Protein AF-A0A433C762-F1 (afdb_monomer)

Structure (mmCIF, N/CA/C/O backbone):
data_AF-A0A433C762-F1
#
_entry.id   AF-A0A433C762-F1
#
loop_
_atom_site.group_PDB
_atom_site.id
_atom_site.type_symbol
_atom_site.label_atom_id
_atom_site.label_alt_id
_atom_site.label_comp_id
_atom_site.label_asym_id
_atom_site.label_entity_id
_atom_site.label_seq_id
_atom_site.pdbx_PDB_ins_code
_atom_site.Cartn_x
_atom_site.Cartn_y
_atom_site.Cartn_z
_atom_site.occupancy
_atom_site.B_iso_or_equiv
_atom_site.auth_seq_id
_atom_site.auth_comp_id
_atom_site.auth_asym_id
_atom_site.auth_atom_id
_atom_site.pdbx_PDB_model_num
ATOM 1 N N . MET A 1 1 ? -26.980 -20.903 63.493 1.00 46.22 1 MET A N 1
ATOM 2 C CA . MET A 1 1 ? -26.749 -21.823 62.355 1.00 46.22 1 MET A CA 1
ATOM 3 C C . MET A 1 1 ? -27.705 -21.413 61.237 1.00 46.22 1 MET A C 1
ATOM 5 O O . MET A 1 1 ? -28.842 -21.118 61.578 1.00 46.22 1 MET A O 1
ATOM 9 N N . SER A 1 2 ? -27.259 -21.356 59.971 1.00 46.09 2 SER A N 1
ATOM 10 C CA . SER A 1 2 ? -28.011 -20.925 58.763 1.00 46.09 2 SER A CA 1
ATOM 11 C C . SER A 1 2 ? -28.030 -19.403 58.486 1.00 46.09 2 SER A C 1
ATOM 13 O O . SER A 1 2 ? -29.030 -18.730 58.687 1.00 46.09 2 SER A O 1
ATOM 15 N N . THR A 1 3 ? -26.897 -18.724 58.263 1.00 48.72 3 THR A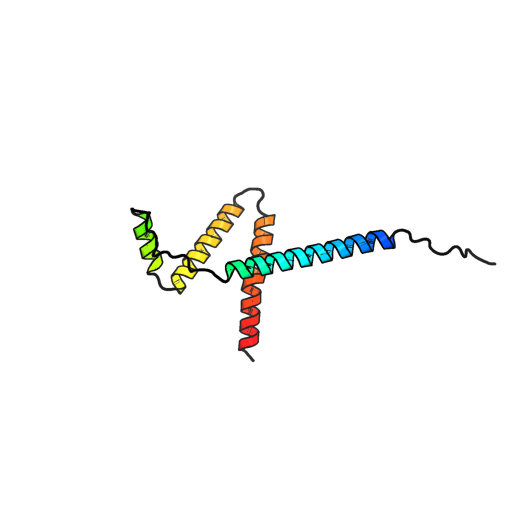 N 1
ATOM 16 C CA . THR A 1 3 ? -26.187 -18.551 56.968 1.00 48.72 3 THR A CA 1
ATOM 17 C C . THR A 1 3 ? -27.082 -18.352 55.738 1.00 48.72 3 THR A C 1
ATOM 19 O O . THR A 1 3 ? -27.399 -19.296 55.026 1.00 48.72 3 THR A O 1
ATOM 22 N N . ALA A 1 4 ? -27.434 -17.085 55.498 1.00 51.53 4 ALA A N 1
ATOM 23 C CA . ALA A 1 4 ? -27.339 -16.382 54.214 1.00 51.53 4 ALA A CA 1
ATOM 24 C C . ALA A 1 4 ? -27.410 -17.245 52.935 1.00 51.53 4 ALA A C 1
ATOM 26 O O . ALA A 1 4 ? -26.426 -17.412 52.220 1.00 51.53 4 ALA A O 1
ATOM 27 N N . ILE A 1 5 ? -28.611 -17.718 52.611 1.00 55.62 5 ILE A N 1
ATOM 28 C CA . ILE A 1 5 ? -28.988 -18.173 51.270 1.00 55.62 5 ILE A CA 1
ATOM 29 C C . ILE A 1 5 ? -29.772 -17.059 50.573 1.00 55.62 5 ILE A C 1
ATOM 31 O O . ILE A 1 5 ? -30.980 -17.141 50.410 1.00 55.62 5 ILE A O 1
ATOM 35 N N . ASN A 1 6 ? -29.096 -15.981 50.181 1.00 49.78 6 ASN A N 1
ATOM 36 C CA . ASN A 1 6 ? -29.638 -15.103 49.143 1.00 49.78 6 ASN A CA 1
ATOM 37 C C . ASN A 1 6 ? -28.584 -14.945 48.050 1.00 49.78 6 ASN A C 1
ATOM 39 O O . ASN A 1 6 ? -27.853 -13.965 47.943 1.00 49.78 6 ASN A O 1
ATOM 43 N N . SER A 1 7 ? -28.473 -16.048 47.317 1.00 51.12 7 SER A N 1
ATOM 44 C CA . SER A 1 7 ? -27.995 -16.184 45.948 1.00 51.12 7 SER A CA 1
ATOM 45 C C . SER A 1 7 ? -27.911 -14.869 45.164 1.00 51.12 7 SER A C 1
ATOM 47 O O . SER A 1 7 ? -28.923 -14.305 44.761 1.00 51.12 7 SER A O 1
ATOM 49 N N . LEU A 1 8 ? -26.668 -14.441 44.924 1.00 55.59 8 LEU A N 1
ATOM 50 C CA . LEU A 1 8 ? -26.132 -13.948 43.648 1.00 55.59 8 LEU A CA 1
ATOM 51 C C . LEU A 1 8 ? -27.181 -13.454 42.634 1.00 55.59 8 LEU A C 1
ATOM 53 O O . LEU A 1 8 ? -27.438 -14.091 41.613 1.00 55.59 8 LEU A O 1
ATOM 57 N N . HIS A 1 9 ? -27.712 -12.255 42.859 1.00 52.00 9 HIS A N 1
ATOM 58 C CA . HIS A 1 9 ? -28.169 -11.425 41.754 1.00 52.00 9 HIS A CA 1
ATOM 59 C C . HIS A 1 9 ? -26.912 -10.833 41.104 1.00 52.00 9 HIS A C 1
ATOM 61 O O . HIS A 1 9 ? -26.313 -9.902 41.638 1.00 52.00 9 HIS A O 1
ATOM 67 N N . ALA A 1 10 ? -26.469 -11.404 39.981 1.00 59.81 10 ALA A N 1
ATOM 68 C CA . ALA A 1 10 ? -25.403 -10.848 39.146 1.00 59.81 10 ALA A CA 1
ATOM 69 C C . ALA A 1 10 ? -26.018 -10.163 37.905 1.00 59.81 10 ALA A C 1
ATOM 71 O O . ALA A 1 10 ? -25.986 -10.731 36.810 1.00 59.81 10 ALA A O 1
ATOM 72 N N . PRO A 1 11 ? -26.570 -8.937 38.025 1.00 55.56 11 PRO A N 1
ATOM 73 C CA . PRO A 1 11 ? -27.211 -8.219 36.918 1.00 55.56 11 PRO A CA 1
ATOM 74 C C . PRO A 1 11 ? -26.232 -7.765 35.817 1.00 55.56 11 PRO A C 1
ATOM 76 O O . PRO A 1 11 ? -26.636 -7.158 34.829 1.00 55.56 11 PRO A O 1
ATOM 79 N N . HIS A 1 12 ? -24.934 -8.059 35.944 1.00 53.41 12 HIS A N 1
ATOM 80 C CA . HIS A 1 12 ? -23.891 -7.521 35.065 1.00 53.41 12 HIS A CA 1
ATOM 81 C C . HIS A 1 12 ? -23.427 -8.478 33.951 1.00 53.41 12 HIS A C 1
ATOM 83 O O . HIS A 1 12 ? -22.736 -8.048 33.026 1.00 53.41 12 HIS A O 1
ATOM 89 N N . ALA A 1 13 ? -23.835 -9.754 33.966 1.00 55.53 13 ALA A N 1
ATOM 90 C CA . ALA A 1 13 ? -23.407 -10.729 32.953 1.00 55.53 13 ALA A CA 1
ATOM 91 C C . ALA A 1 13 ? -23.999 -10.457 31.552 1.00 55.53 13 ALA A C 1
ATOM 93 O O . ALA A 1 13 ? -23.341 -10.691 30.533 1.00 55.53 13 ALA A O 1
ATOM 94 N N . HIS A 1 14 ? -25.220 -9.912 31.484 1.00 51.91 14 HIS A N 1
ATOM 95 C CA . HIS A 1 14 ? -25.895 -9.608 30.216 1.00 51.91 14 HIS A CA 1
ATOM 96 C C . HIS A 1 14 ? -25.232 -8.456 29.440 1.00 51.91 14 HIS A C 1
ATOM 98 O O . HIS A 1 14 ? -25.132 -8.512 28.213 1.00 51.91 14 HIS A O 1
ATOM 104 N N . ILE A 1 15 ? -24.713 -7.443 30.142 1.00 55.66 15 ILE A N 1
ATOM 105 C CA . ILE A 1 15 ? -24.107 -6.251 29.525 1.00 55.66 15 ILE A CA 1
ATOM 106 C C . ILE A 1 15 ? -22.736 -6.589 28.914 1.00 55.66 15 ILE A C 1
ATOM 108 O O . ILE A 1 15 ? -22.425 -6.166 27.796 1.00 55.66 15 ILE A O 1
ATOM 112 N N . ALA A 1 16 ? -21.937 -7.416 29.599 1.00 54.34 16 ALA A N 1
ATOM 113 C CA . ALA A 1 16 ? -20.618 -7.833 29.123 1.00 54.34 16 ALA A CA 1
ATOM 114 C C . ALA A 1 16 ? -20.704 -8.688 27.843 1.00 54.34 16 ALA A C 1
ATOM 116 O O . ALA A 1 16 ? -19.990 -8.407 26.872 1.00 54.34 16 ALA A O 1
ATOM 117 N N . ARG A 1 17 ? -21.636 -9.657 27.785 1.00 54.47 17 ARG A N 1
ATOM 118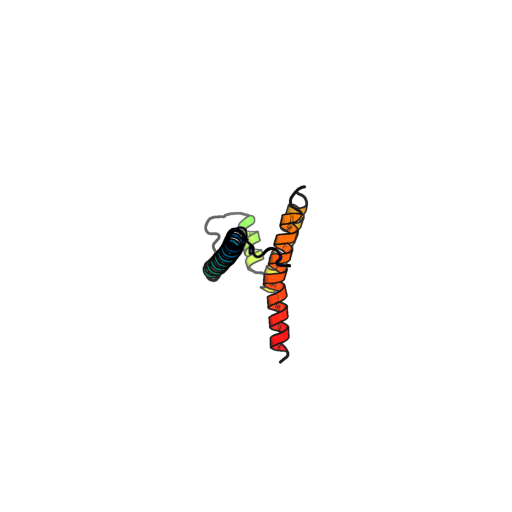 C CA . ARG A 1 17 ? -21.879 -10.499 26.594 1.00 54.47 17 ARG A CA 1
ATOM 119 C C . ARG A 1 17 ? -22.286 -9.682 25.366 1.00 54.47 17 ARG A C 1
ATOM 121 O O . ARG A 1 17 ? -21.753 -9.912 24.282 1.00 54.47 17 ARG A O 1
ATOM 128 N N . HIS A 1 18 ? -23.161 -8.687 25.530 1.00 55.06 18 HIS A N 1
ATOM 129 C CA . HIS A 1 18 ? -23.590 -7.818 24.426 1.00 55.06 18 HIS A CA 1
ATOM 130 C C . HIS A 1 18 ? -22.451 -6.968 23.843 1.00 55.06 18 HIS A C 1
ATOM 132 O O . HIS A 1 18 ? -22.500 -6.589 22.672 1.00 55.06 18 HIS A O 1
ATOM 138 N N . SER A 1 19 ? -21.431 -6.625 24.635 1.00 58.78 19 SER A N 1
ATOM 139 C CA . SER A 1 19 ? -20.267 -5.881 24.135 1.00 58.78 19 SER A CA 1
ATOM 140 C C . SER A 1 19 ? -19.292 -6.777 23.362 1.00 58.78 19 SER A C 1
ATOM 142 O O . SER A 1 19 ? -18.801 -6.373 22.310 1.00 58.78 19 SER A O 1
ATOM 144 N N . ALA A 1 20 ? -19.067 -8.009 23.830 1.00 61.50 20 ALA A N 1
ATOM 145 C CA . ALA A 1 20 ? -18.194 -8.978 23.173 1.00 61.50 20 ALA A CA 1
ATOM 146 C C . ALA A 1 20 ? -18.760 -9.430 21.817 1.00 61.50 20 ALA A C 1
ATOM 148 O O . ALA A 1 20 ? -18.028 -9.465 20.830 1.00 61.50 20 ALA A O 1
ATOM 149 N N . ILE A 1 21 ? -20.073 -9.678 21.746 1.00 66.88 21 ILE A N 1
ATOM 150 C CA . ILE A 1 21 ? -20.758 -10.045 20.498 1.00 66.88 21 ILE A CA 1
ATOM 151 C C . ILE A 1 21 ? -20.660 -8.905 19.477 1.00 66.88 21 ILE A C 1
ATOM 153 O O . ILE A 1 21 ? -20.275 -9.148 18.341 1.00 66.88 21 ILE A O 1
ATOM 157 N N . ARG A 1 22 ? -20.889 -7.647 19.886 1.00 66.12 22 ARG A N 1
ATOM 158 C CA . ARG A 1 22 ? -20.744 -6.478 18.996 1.00 66.12 22 ARG A CA 1
ATOM 159 C C . ARG A 1 22 ? -19.322 -6.304 18.455 1.00 66.12 22 ARG A C 1
ATOM 161 O O . ARG A 1 22 ? -19.161 -5.952 17.290 1.00 66.12 22 ARG A O 1
ATOM 168 N N . LYS A 1 23 ? -18.296 -6.572 19.272 1.00 68.25 23 LYS A N 1
ATOM 169 C CA . LYS A 1 23 ? -16.889 -6.538 18.831 1.00 68.25 23 LYS A CA 1
ATOM 170 C C . LYS A 1 23 ? -16.587 -7.637 17.811 1.00 68.25 23 LYS A C 1
ATOM 172 O O . LYS A 1 23 ? -15.917 -7.370 16.819 1.00 68.25 23 LYS A O 1
ATOM 177 N N . LEU A 1 24 ? -17.121 -8.838 18.028 1.00 75.38 24 LEU A N 1
ATOM 178 C CA . LEU A 1 24 ? -16.971 -9.961 17.106 1.00 75.38 24 LEU A CA 1
ATOM 179 C C . LEU A 1 24 ? -17.665 -9.676 15.764 1.00 75.38 24 LEU A C 1
ATOM 181 O O . LEU A 1 24 ? -17.074 -9.878 14.707 1.00 75.38 24 LEU A O 1
ATOM 185 N N . THR A 1 25 ? -18.881 -9.126 15.800 1.00 83.88 25 THR A N 1
ATOM 186 C CA . THR A 1 25 ? -19.607 -8.698 14.595 1.00 83.88 25 THR A CA 1
ATOM 187 C C . THR A 1 25 ? -18.845 -7.611 13.836 1.00 83.88 25 THR A C 1
ATOM 189 O O . THR A 1 25 ? -18.724 -7.698 12.618 1.00 83.88 25 THR A O 1
ATOM 192 N N . GLY A 1 26 ? -18.276 -6.627 14.541 1.00 82.00 26 GLY A N 1
ATOM 193 C CA . GLY A 1 26 ? -17.438 -5.593 13.929 1.00 82.00 26 GLY A CA 1
ATOM 194 C C . GLY A 1 26 ? -16.193 -6.166 13.247 1.00 82.00 26 GLY A C 1
ATOM 195 O O . GLY A 1 26 ? -15.885 -5.787 12.122 1.00 82.00 26 GLY A O 1
ATOM 196 N N . TYR A 1 27 ? -15.520 -7.130 13.881 1.00 81.94 27 TYR A N 1
ATOM 197 C CA . TYR A 1 27 ? -14.372 -7.822 13.290 1.00 81.94 27 TYR A CA 1
ATOM 198 C C . TYR A 1 27 ? -14.745 -8.565 12.000 1.00 81.94 27 TYR A C 1
ATOM 200 O O . TYR A 1 27 ? -14.086 -8.380 10.979 1.00 81.94 27 TYR A O 1
ATOM 208 N N . PHE A 1 28 ? -15.831 -9.344 12.010 1.00 86.69 28 PHE A N 1
ATOM 209 C CA . PHE A 1 28 ? -16.294 -10.054 10.812 1.00 86.69 28 PHE A CA 1
ATOM 210 C C . PHE A 1 28 ? -16.746 -9.107 9.698 1.00 86.69 28 PHE A C 1
ATOM 212 O O . PHE A 1 28 ? -16.514 -9.392 8.526 1.00 86.69 28 PHE A O 1
ATOM 219 N N . MET A 1 29 ? -17.340 -7.965 10.045 1.00 86.75 29 MET A N 1
ATOM 220 C CA . MET A 1 29 ? -17.727 -6.949 9.069 1.00 86.75 29 MET A CA 1
ATOM 221 C C . MET A 1 29 ? -16.502 -6.293 8.415 1.00 86.75 29 MET A C 1
ATOM 223 O O . MET A 1 29 ? -16.480 -6.119 7.197 1.00 86.75 29 MET A O 1
ATOM 227 N N . LEU A 1 30 ? -15.465 -5.977 9.196 1.00 84.81 30 LEU A N 1
ATOM 228 C CA . LEU A 1 30 ? -14.199 -5.458 8.670 1.00 84.81 30 LEU A CA 1
ATOM 229 C C . LEU A 1 30 ? -13.473 -6.498 7.808 1.00 84.81 30 LEU A C 1
ATOM 231 O O . LEU A 1 30 ? -12.943 -6.154 6.755 1.00 84.81 30 LEU A O 1
ATOM 235 N N . LEU A 1 31 ? -13.499 -7.770 8.215 1.00 87.38 31 LEU A N 1
ATOM 236 C CA . LEU A 1 31 ? -12.940 -8.882 7.448 1.00 87.38 31 LEU A CA 1
ATOM 237 C C . LEU A 1 31 ? -13.662 -9.049 6.101 1.00 87.38 31 LEU A C 1
ATOM 239 O O . LEU A 1 31 ? -13.015 -9.166 5.063 1.00 87.38 31 LEU A O 1
ATOM 243 N N . ALA A 1 32 ? -14.996 -9.009 6.102 1.00 89.50 32 ALA A N 1
ATOM 244 C CA . ALA A 1 32 ? -15.798 -9.081 4.885 1.00 89.50 32 ALA A CA 1
ATOM 245 C C . ALA A 1 32 ? -15.510 -7.898 3.949 1.00 89.50 32 ALA A C 1
ATOM 247 O O . ALA A 1 32 ? -15.294 -8.101 2.757 1.00 89.50 32 ALA A O 1
ATOM 248 N N . LEU A 1 33 ? -15.428 -6.676 4.486 1.00 87.44 33 LEU A N 1
ATOM 249 C CA . LEU A 1 33 ? -15.025 -5.492 3.723 1.00 87.44 33 LEU A CA 1
ATOM 250 C C . LEU A 1 33 ? -13.617 -5.631 3.133 1.00 87.44 33 LEU A C 1
ATOM 252 O O . LEU A 1 33 ? -13.411 -5.243 1.986 1.00 87.44 33 LEU A O 1
ATOM 256 N N . ALA A 1 34 ? -12.669 -6.215 3.870 1.00 84.06 34 ALA A N 1
ATOM 257 C CA . ALA A 1 34 ? -11.318 -6.462 3.374 1.00 84.06 34 ALA A CA 1
ATOM 258 C C . ALA A 1 34 ? -11.306 -7.470 2.213 1.00 84.06 34 ALA A C 1
ATOM 260 O O . ALA A 1 34 ? -10.650 -7.222 1.205 1.00 84.06 34 ALA A O 1
ATOM 261 N N . PHE A 1 35 ? -12.067 -8.565 2.307 1.00 86.00 35 PHE A N 1
ATOM 262 C CA . PHE A 1 35 ? -12.177 -9.547 1.221 1.00 86.00 35 PHE A CA 1
ATOM 263 C C . PHE A 1 35 ? -12.917 -9.007 0.000 1.00 86.00 35 PHE A C 1
ATOM 265 O O . PHE A 1 35 ? -12.522 -9.305 -1.123 1.00 86.00 35 PHE A O 1
ATOM 272 N N . ILE A 1 36 ? -13.950 -8.188 0.198 1.00 85.94 36 ILE A N 1
ATOM 273 C CA . ILE A 1 36 ? -14.642 -7.502 -0.898 1.00 85.94 36 ILE A CA 1
ATOM 274 C C . ILE A 1 36 ? -13.686 -6.508 -1.566 1.00 85.94 36 ILE A C 1
ATOM 276 O O . ILE A 1 36 ? -13.558 -6.529 -2.785 1.00 85.94 36 ILE A O 1
ATOM 280 N N . GLY A 1 37 ? -12.965 -5.706 -0.776 1.00 78.69 37 GLY A N 1
ATOM 281 C CA . GLY A 1 37 ? -11.923 -4.784 -1.236 1.00 78.69 37 GLY A CA 1
ATOM 282 C C . GLY A 1 37 ? -10.802 -5.482 -2.012 1.00 78.69 37 GLY A C 1
ATOM 283 O O . GLY A 1 37 ? -10.329 -4.977 -3.027 1.00 78.69 37 GLY A O 1
ATOM 284 N N . LEU A 1 38 ? -10.414 -6.680 -1.577 1.00 76.56 38 LEU A N 1
ATOM 285 C CA . LEU A 1 38 ? -9.448 -7.508 -2.287 1.00 76.56 38 LEU A CA 1
ATOM 286 C C . LEU A 1 38 ? -10.050 -8.074 -3.580 1.00 76.56 38 LEU A C 1
ATOM 288 O O . LEU A 1 38 ? -9.426 -7.982 -4.628 1.00 76.56 38 LEU A O 1
ATOM 292 N N . GLY A 1 39 ? -11.286 -8.574 -3.538 1.00 77.81 39 GLY A N 1
ATOM 293 C CA . GLY A 1 39 ? -12.032 -9.087 -4.691 1.00 77.81 39 GLY A CA 1
ATOM 294 C C . GLY A 1 39 ? -12.214 -8.068 -5.815 1.00 77.81 39 GLY A C 1
ATOM 295 O O . GLY A 1 39 ? -12.107 -8.435 -6.981 1.00 77.81 39 GLY A O 1
ATOM 296 N N . ILE A 1 40 ? -12.425 -6.792 -5.477 1.00 76.25 40 ILE A N 1
ATOM 297 C CA . ILE A 1 40 ? -12.499 -5.691 -6.454 1.00 76.25 40 ILE A CA 1
ATOM 298 C C . ILE A 1 40 ? -11.121 -5.218 -6.936 1.00 76.25 40 ILE A C 1
ATOM 300 O O . ILE A 1 40 ? -11.029 -4.663 -8.025 1.00 76.25 40 ILE A O 1
ATOM 304 N N . ALA A 1 41 ? -10.052 -5.439 -6.164 1.00 63.91 41 ALA A N 1
ATOM 305 C CA . ALA A 1 41 ? -8.679 -5.108 -6.556 1.00 63.91 41 ALA A CA 1
ATOM 306 C C . ALA A 1 41 ? -7.995 -6.223 -7.372 1.00 63.91 41 ALA A C 1
ATOM 308 O O . ALA A 1 41 ? -7.045 -5.956 -8.105 1.00 63.91 41 ALA A O 1
ATOM 309 N N . LEU A 1 42 ? -8.466 -7.470 -7.255 1.00 65.19 42 LEU A N 1
ATOM 310 C CA . LEU A 1 42 ? -7.980 -8.619 -8.022 1.00 65.19 42 LEU A CA 1
ATOM 311 C C . LEU A 1 42 ? -8.173 -8.477 -9.546 1.00 65.19 42 LEU A C 1
ATOM 313 O O . LEU A 1 42 ? -7.237 -8.843 -10.259 1.00 65.19 42 LEU A O 1
ATOM 317 N N . PRO A 1 43 ? -9.259 -7.883 -10.090 1.00 61.28 43 PRO A N 1
ATOM 318 C CA . PRO A 1 43 ? -9.280 -7.389 -11.465 1.00 61.28 43 PRO A CA 1
ATOM 319 C C . PRO A 1 43 ? -8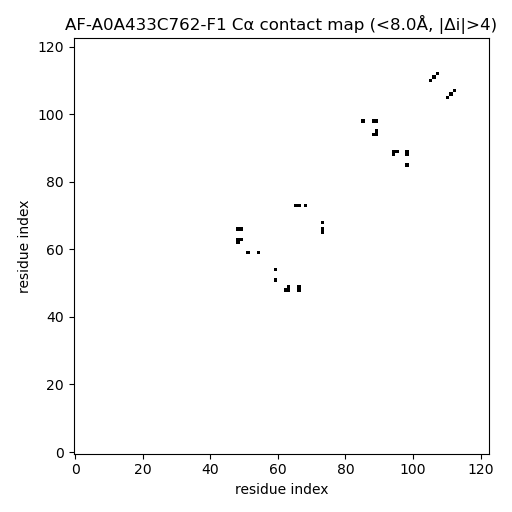.483 -6.078 -11.556 1.00 61.28 43 PRO A C 1
ATOM 321 O O . PRO A 1 43 ? -8.977 -5.026 -11.955 1.00 61.28 43 PRO A O 1
ATOM 324 N N . SER A 1 44 ? -7.211 -6.145 -11.170 1.00 53.62 44 SER A N 1
ATOM 325 C CA . SER A 1 44 ? -6.229 -5.134 -11.515 1.00 53.62 44 SER A CA 1
ATOM 326 C C . SER A 1 44 ? -5.937 -5.304 -12.999 1.00 53.62 44 SER A C 1
ATOM 328 O O . SER A 1 44 ? -5.074 -6.070 -13.421 1.00 53.62 44 SER A O 1
ATOM 330 N N . HIS A 1 45 ? -6.676 -4.573 -13.830 1.00 57.69 45 HIS A N 1
ATOM 331 C CA . HIS A 1 45 ? -6.077 -4.119 -15.072 1.00 57.69 45 HIS A CA 1
ATOM 332 C C . HIS A 1 45 ? -4.749 -3.475 -14.672 1.00 57.69 45 HIS A C 1
ATOM 334 O O . HIS A 1 45 ? -4.734 -2.532 -13.877 1.00 57.69 45 HIS A O 1
ATOM 340 N N . ALA A 1 46 ? -3.636 -4.064 -15.118 1.00 53.69 46 ALA A N 1
ATOM 341 C CA . ALA A 1 46 ? -2.323 -3.472 -14.946 1.00 53.69 46 ALA A CA 1
ATOM 342 C C . ALA A 1 46 ? -2.450 -1.996 -15.323 1.00 53.69 46 ALA A C 1
ATOM 344 O O . ALA A 1 46 ? -3.044 -1.702 -16.358 1.00 53.69 46 ALA A O 1
ATOM 345 N N . LEU A 1 47 ? -1.970 -1.097 -14.456 1.00 47.72 47 LEU A N 1
ATOM 346 C CA . LEU A 1 47 ? -1.847 0.326 -14.763 1.00 47.72 47 LEU A CA 1
ATOM 347 C C . LEU A 1 47 ? -1.324 0.440 -16.194 1.00 47.72 47 LEU A C 1
ATOM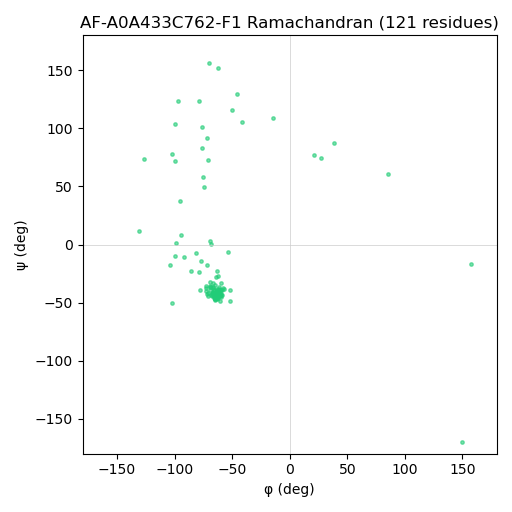 349 O O . LEU A 1 47 ? -0.164 0.114 -16.445 1.00 47.72 47 LEU A O 1
ATOM 353 N N . ASP A 1 48 ? -2.202 0.801 -17.129 1.00 54.44 48 ASP A N 1
ATOM 354 C CA . ASP A 1 48 ? -1.856 0.853 -18.539 1.00 54.44 48 ASP A CA 1
ATOM 355 C C . ASP A 1 48 ? -1.031 2.118 -18.754 1.00 54.44 48 ASP A C 1
ATOM 357 O O . ASP A 1 48 ? -1.527 3.184 -19.110 1.00 54.44 48 ASP A O 1
ATOM 361 N N . LEU A 1 49 ? 0.264 1.990 -18.470 1.00 54.97 49 LEU A N 1
ATOM 362 C CA . LEU A 1 49 ? 1.277 3.010 -18.719 1.00 54.97 49 LEU A CA 1
ATOM 363 C C . LEU A 1 49 ? 1.533 3.210 -20.224 1.00 54.97 49 LEU A C 1
ATOM 365 O O . LEU A 1 49 ? 2.433 3.963 -20.590 1.00 54.97 49 LEU A O 1
ATOM 369 N N . VAL A 1 50 ? 0.797 2.519 -21.098 1.00 56.03 50 VAL A N 1
ATOM 370 C CA . VAL A 1 50 ? 0.891 2.632 -22.558 1.00 56.03 50 VAL A CA 1
ATOM 371 C C . VAL A 1 50 ? -0.289 3.445 -23.113 1.00 56.03 50 VAL A C 1
ATOM 373 O O . VAL A 1 50 ? -0.194 4.018 -24.197 1.00 56.03 50 VAL A O 1
ATOM 376 N N . GLY A 1 51 ? -1.358 3.606 -22.327 1.00 61.34 51 GLY A N 1
ATOM 377 C CA . GLY A 1 51 ? -2.571 4.342 -22.667 1.00 61.34 51 GLY A CA 1
ATOM 378 C C . GLY A 1 51 ? -2.617 5.795 -22.183 1.00 61.34 51 GLY A C 1
ATOM 379 O O . GLY A 1 51 ? -3.689 6.269 -21.814 1.00 61.34 51 GLY A O 1
ATOM 380 N N . PHE A 1 52 ? -1.516 6.557 -22.188 1.00 53.25 52 PHE A N 1
ATOM 381 C CA . PHE A 1 52 ? -1.576 8.016 -21.957 1.00 53.25 52 PHE A CA 1
ATOM 382 C C . PHE A 1 52 ? -2.118 8.770 -23.182 1.00 53.25 52 PHE A C 1
ATOM 384 O O . PHE A 1 52 ? -1.522 9.746 -23.645 1.00 53.25 52 PHE A O 1
ATOM 391 N N . SER A 1 53 ? -3.252 8.327 -23.726 1.00 58.97 53 SER A N 1
ATOM 392 C CA . SER A 1 53 ? -3.956 8.986 -24.826 1.00 58.97 53 SER A CA 1
ATOM 393 C C . SER A 1 53 ? -4.590 10.292 -24.325 1.00 58.97 53 SER A C 1
ATOM 395 O O . SER A 1 53 ? -5.794 10.371 -24.101 1.00 58.97 53 SER A O 1
ATOM 397 N N . GLY A 1 54 ? -3.757 11.307 -24.079 1.00 59.03 54 GLY A N 1
ATOM 398 C CA . GLY A 1 54 ? -4.178 12.635 -23.621 1.00 59.03 54 GLY A CA 1
ATOM 399 C C . GLY A 1 54 ? -3.104 13.465 -22.906 1.00 59.03 54 GLY A C 1
ATOM 400 O O . GLY A 1 54 ? -3.257 14.679 -22.814 1.00 59.03 54 GLY A O 1
ATOM 401 N N . ILE A 1 55 ? -2.004 12.862 -22.432 1.00 57.84 55 ILE A N 1
ATOM 402 C CA . ILE A 1 55 ? -0.890 13.602 -21.811 1.00 57.84 55 ILE A CA 1
ATOM 403 C C . ILE A 1 55 ? 0.214 13.763 -22.854 1.00 57.84 55 ILE A C 1
ATOM 405 O O . ILE A 1 55 ? 0.950 12.821 -23.133 1.00 57.84 55 ILE A O 1
ATOM 409 N N . VAL A 1 56 ? 0.348 14.951 -23.439 1.00 65.75 56 VAL A N 1
ATOM 410 C CA . VAL A 1 56 ? 1.461 15.283 -24.343 1.00 65.75 56 VAL A CA 1
ATOM 411 C C . VAL A 1 56 ? 2.527 16.030 -23.540 1.00 65.75 56 VAL A C 1
ATOM 413 O O . VAL A 1 56 ? 2.220 17.048 -22.923 1.00 65.75 56 VAL A O 1
ATOM 416 N N . GLY A 1 57 ? 3.773 15.541 -23.517 1.00 71.25 57 GLY A N 1
ATOM 417 C CA . GLY A 1 57 ? 4.889 16.250 -22.880 1.00 71.25 57 GLY A CA 1
ATOM 418 C C . GLY A 1 57 ? 5.988 15.352 -22.290 1.00 71.25 57 GLY A C 1
ATOM 419 O O . GLY A 1 57 ? 5.997 14.141 -22.501 1.00 71.25 57 GLY A O 1
ATOM 420 N N . PRO A 1 58 ? 6.932 15.923 -21.517 1.00 72.81 58 PRO A N 1
ATOM 421 C CA . PRO A 1 58 ? 8.058 15.185 -20.927 1.00 72.81 58 PRO A CA 1
ATOM 422 C C . PRO A 1 58 ? 7.626 14.095 -19.930 1.00 72.81 58 PRO A C 1
ATOM 424 O O . PRO A 1 58 ? 8.350 13.124 -19.719 1.00 72.81 58 PRO A O 1
ATOM 427 N N . LEU A 1 59 ? 6.428 14.225 -19.351 1.00 73.25 59 LEU A N 1
ATOM 428 C CA . LEU A 1 59 ? 5.861 13.264 -18.406 1.00 73.25 59 LEU A CA 1
ATOM 429 C C . LEU A 1 59 ? 5.493 11.940 -19.096 1.00 73.25 59 LEU A C 1
ATOM 431 O O . LEU A 1 59 ? 5.771 10.875 -18.551 1.00 73.25 59 LEU A O 1
ATOM 435 N N . THR A 1 60 ? 4.962 11.983 -20.321 1.00 75.31 60 THR A N 1
ATOM 436 C CA . THR A 1 60 ? 4.656 10.780 -21.109 1.00 75.31 60 THR A CA 1
ATOM 437 C C . THR A 1 60 ? 5.926 10.028 -21.483 1.00 75.31 60 THR A C 1
ATOM 439 O O . THR A 1 60 ? 5.991 8.817 -21.306 1.00 75.31 60 THR A O 1
ATOM 442 N N . SER A 1 61 ? 6.975 10.737 -21.912 1.00 75.81 61 SER A N 1
ATOM 443 C CA . SER A 1 61 ? 8.274 10.119 -22.210 1.00 75.81 61 SER A CA 1
ATOM 444 C C . SER A 1 61 ? 8.882 9.434 -20.984 1.00 75.81 61 SER A C 1
ATOM 446 O O . SER A 1 61 ? 9.364 8.308 -21.091 1.00 75.81 61 SER A O 1
ATOM 448 N N . ALA A 1 62 ? 8.811 10.070 -19.810 1.00 76.06 62 ALA A N 1
ATOM 449 C CA . ALA A 1 62 ? 9.295 9.484 -18.562 1.00 76.06 62 ALA A CA 1
ATOM 450 C C . ALA A 1 62 ? 8.499 8.228 -18.157 1.00 76.06 62 ALA A C 1
ATOM 452 O O . ALA A 1 62 ? 9.088 7.226 -17.744 1.00 76.06 62 ALA A O 1
ATOM 453 N N . LEU A 1 63 ? 7.170 8.244 -18.317 1.00 72.94 63 LEU A N 1
ATOM 454 C CA . LEU A 1 63 ? 6.325 7.095 -17.989 1.00 72.94 63 LEU A CA 1
ATOM 455 C C . LEU A 1 63 ? 6.473 5.944 -18.992 1.00 72.94 63 LEU A C 1
ATOM 457 O O . LEU A 1 63 ? 6.511 4.794 -18.562 1.00 72.94 63 LEU A O 1
ATOM 461 N N . THR A 1 64 ? 6.659 6.218 -20.286 1.00 74.50 64 THR A N 1
ATOM 462 C CA . THR A 1 64 ? 6.962 5.190 -21.299 1.00 74.50 64 THR A CA 1
ATOM 463 C C . THR A 1 64 ? 8.338 4.560 -21.069 1.00 74.50 64 THR A C 1
ATOM 465 O O . THR A 1 64 ? 8.504 3.347 -21.204 1.00 74.50 64 THR A O 1
ATOM 468 N N . GLN A 1 65 ? 9.332 5.346 -20.647 1.00 75.31 65 GLN A N 1
ATOM 469 C CA . GLN A 1 65 ? 10.641 4.807 -20.267 1.00 75.31 65 GLN A CA 1
ATOM 470 C C . GLN A 1 65 ? 10.537 3.909 -19.029 1.00 75.31 65 GLN A C 1
ATOM 472 O O . GLN A 1 65 ? 11.024 2.780 -19.063 1.00 75.31 65 GLN A O 1
ATOM 477 N N . LEU A 1 66 ? 9.805 4.328 -17.991 1.00 74.81 66 LEU A N 1
ATOM 478 C CA . LEU A 1 66 ? 9.448 3.462 -16.856 1.00 74.81 66 LEU A CA 1
ATOM 479 C C . LEU A 1 66 ? 8.637 2.226 -17.293 1.00 74.81 66 LEU A C 1
ATOM 481 O O . LEU A 1 66 ? 8.774 1.142 -16.711 1.00 74.81 66 LEU A O 1
ATOM 485 N N . ALA A 1 67 ? 7.807 2.352 -18.333 1.00 70.56 67 ALA A N 1
ATOM 486 C CA . ALA A 1 67 ? 7.029 1.260 -18.909 1.00 70.56 67 ALA A CA 1
ATOM 487 C C . ALA A 1 67 ? 7.922 0.196 -19.583 1.00 70.56 67 ALA A C 1
ATOM 489 O O . ALA A 1 67 ? 7.615 -0.990 -19.480 1.00 70.56 67 ALA A O 1
ATOM 490 N N . SER A 1 68 ? 9.048 0.595 -20.174 1.00 79.81 68 SER A N 1
ATOM 491 C CA . SER A 1 68 ? 9.997 -0.306 -20.851 1.00 79.81 68 SER A CA 1
ATOM 492 C C . SER A 1 68 ? 10.985 -1.048 -19.937 1.00 79.81 68 SER A C 1
ATOM 494 O O . SER A 1 68 ? 11.710 -1.923 -20.406 1.00 79.81 68 SER A O 1
ATOM 496 N N . LEU A 1 69 ? 11.035 -0.729 -18.639 1.00 79.00 69 LEU A N 1
ATOM 497 C CA . LEU A 1 69 ? 11.954 -1.388 -17.705 1.00 79.00 69 LEU A CA 1
ATOM 498 C C . LEU A 1 69 ? 11.559 -2.848 -17.444 1.00 79.00 69 LEU A C 1
ATOM 500 O O . LEU A 1 69 ? 10.391 -3.225 -17.550 1.00 79.00 69 LEU A O 1
ATOM 504 N N . SER A 1 70 ? 12.524 -3.679 -17.043 1.00 84.06 70 SER A N 1
ATOM 505 C CA . SER A 1 70 ? 12.229 -5.064 -16.670 1.00 84.06 70 SER A CA 1
ATOM 506 C C . SER A 1 70 ? 11.279 -5.121 -15.455 1.00 84.06 70 SER A C 1
ATOM 508 O O . SER A 1 70 ? 11.291 -4.209 -14.616 1.00 84.06 70 SER A O 1
ATOM 510 N N . PRO A 1 71 ? 10.456 -6.182 -15.316 1.00 79.38 71 PRO A N 1
ATOM 511 C CA . PRO A 1 71 ? 9.486 -6.309 -14.223 1.00 79.38 71 PRO A CA 1
ATOM 512 C C . PRO A 1 71 ? 10.090 -6.106 -12.827 1.00 79.38 71 PRO A C 1
ATOM 514 O O . PRO A 1 71 ? 9.495 -5.432 -11.987 1.00 79.38 71 PRO A O 1
ATOM 517 N N . GLY A 1 72 ? 11.307 -6.615 -12.602 1.00 77.44 72 GLY A N 1
ATOM 518 C CA . GLY A 1 72 ? 12.016 -6.459 -11.329 1.00 77.44 72 GLY A CA 1
ATOM 519 C C . GLY A 1 72 ? 12.342 -5.002 -10.993 1.00 77.44 72 GLY A C 1
ATOM 520 O O . GLY A 1 72 ? 12.192 -4.587 -9.848 1.00 77.44 72 GLY A O 1
ATOM 521 N N . ILE A 1 73 ? 12.715 -4.191 -11.987 1.00 82.12 73 ILE A N 1
ATOM 522 C CA . ILE A 1 73 ? 13.067 -2.780 -11.777 1.00 82.12 73 ILE A CA 1
ATOM 523 C C . ILE A 1 73 ? 11.812 -1.954 -11.476 1.00 82.12 73 ILE A C 1
ATOM 525 O O . ILE A 1 73 ? 11.841 -1.094 -10.599 1.00 82.12 73 ILE A O 1
ATOM 529 N N . LYS A 1 74 ? 10.684 -2.252 -12.130 1.00 79.50 74 LYS A N 1
ATOM 530 C CA . LYS A 1 74 ? 9.390 -1.610 -11.833 1.00 79.50 74 LYS A CA 1
ATOM 531 C C . LYS A 1 74 ? 8.949 -1.860 -10.393 1.00 79.50 74 LYS A C 1
ATOM 533 O O . LYS A 1 74 ? 8.518 -0.929 -9.717 1.00 79.50 74 LYS A O 1
ATOM 538 N N . ALA A 1 75 ? 9.095 -3.100 -9.922 1.00 76.81 75 ALA A N 1
ATOM 539 C CA . ALA A 1 75 ? 8.792 -3.457 -8.541 1.00 76.81 75 ALA A CA 1
ATOM 540 C C . ALA A 1 75 ? 9.695 -2.696 -7.554 1.00 76.81 75 ALA A C 1
ATOM 542 O O . ALA A 1 75 ? 9.211 -2.179 -6.549 1.00 76.81 75 ALA A O 1
ATOM 543 N N . LEU A 1 76 ? 10.986 -2.560 -7.874 1.00 82.38 76 LEU A N 1
ATOM 544 C CA . LEU A 1 76 ? 11.961 -1.843 -7.050 1.00 82.38 76 LEU A CA 1
ATOM 545 C C . LEU A 1 76 ? 11.646 -0.339 -6.970 1.00 82.38 76 LEU A C 1
ATOM 547 O O . LEU A 1 76 ? 11.606 0.229 -5.880 1.00 82.38 76 LEU A O 1
ATOM 551 N N . VAL A 1 77 ? 11.342 0.299 -8.104 1.00 87.75 77 VAL A N 1
ATOM 552 C CA . VAL A 1 77 ? 10.942 1.717 -8.151 1.00 87.75 77 VAL A CA 1
ATOM 553 C C . VAL A 1 77 ? 9.635 1.946 -7.383 1.00 87.75 77 VAL A C 1
ATOM 555 O O . VAL A 1 77 ? 9.545 2.905 -6.617 1.00 87.75 77 VAL A O 1
ATOM 558 N N . GLY A 1 78 ? 8.650 1.050 -7.520 1.00 84.81 78 GLY A N 1
ATOM 559 C CA . GLY A 1 78 ? 7.406 1.103 -6.747 1.00 84.81 78 GLY A CA 1
ATOM 560 C C . GLY A 1 78 ? 7.639 0.969 -5.239 1.00 84.81 78 GLY A C 1
ATOM 561 O O . GLY A 1 78 ? 7.094 1.750 -4.461 1.00 84.81 78 GLY A O 1
ATOM 562 N N . PHE A 1 79 ? 8.505 0.040 -4.825 1.00 83.56 79 PHE A N 1
ATOM 563 C CA . PHE A 1 79 ? 8.886 -0.140 -3.424 1.00 83.56 79 PHE A CA 1
ATOM 564 C C . PHE A 1 79 ? 9.596 1.094 -2.853 1.00 83.56 79 PHE A C 1
ATOM 566 O O . PHE A 1 79 ? 9.222 1.571 -1.783 1.00 83.56 79 PHE A O 1
ATOM 573 N N . ILE A 1 80 ? 10.573 1.660 -3.569 1.00 88.25 80 ILE A N 1
ATOM 574 C CA . ILE A 1 80 ? 11.271 2.877 -3.128 1.00 88.25 80 ILE A CA 1
ATOM 575 C C . ILE A 1 80 ? 10.294 4.051 -3.036 1.00 88.25 80 ILE A C 1
ATOM 577 O O . ILE A 1 80 ? 10.285 4.748 -2.025 1.00 88.25 80 ILE A O 1
ATOM 581 N N . GLY A 1 81 ? 9.444 4.257 -4.047 1.00 88.81 81 GLY A N 1
ATOM 582 C CA . GLY A 1 81 ? 8.435 5.320 -4.027 1.00 88.81 81 GLY A CA 1
ATOM 583 C C . GLY A 1 81 ? 7.476 5.184 -2.844 1.00 88.81 81 GLY A C 1
ATOM 584 O O . GLY A 1 81 ? 7.156 6.169 -2.179 1.00 88.81 81 GLY A O 1
ATOM 585 N N . PHE A 1 82 ? 7.090 3.950 -2.521 1.00 83.25 82 PHE A N 1
ATOM 586 C CA . PHE A 1 82 ? 6.283 3.649 -1.348 1.00 83.25 82 PHE A CA 1
ATOM 587 C C . PHE A 1 82 ? 7.014 3.966 -0.028 1.00 83.25 82 PHE A C 1
ATOM 589 O O . PHE A 1 82 ? 6.453 4.636 0.839 1.00 83.25 82 PHE A O 1
ATOM 596 N N . VAL A 1 83 ? 8.279 3.558 0.120 1.00 87.81 83 VAL A N 1
ATOM 597 C CA . VAL A 1 83 ? 9.100 3.876 1.304 1.00 87.81 83 VAL A CA 1
ATOM 598 C C . VAL A 1 83 ? 9.278 5.387 1.464 1.00 87.81 83 VAL A C 1
ATOM 600 O O . VAL A 1 83 ? 9.110 5.907 2.567 1.00 87.81 83 VAL A O 1
ATOM 603 N N . VAL A 1 84 ? 9.559 6.107 0.375 1.00 91.06 84 VAL A N 1
ATOM 604 C CA . VAL A 1 84 ? 9.670 7.573 0.381 1.00 91.06 84 VAL A CA 1
ATOM 605 C C . VAL A 1 84 ? 8.362 8.207 0.859 1.00 91.06 84 VAL A C 1
ATOM 607 O O . VAL A 1 84 ? 8.401 9.085 1.718 1.00 91.06 84 VAL A O 1
ATOM 610 N N . ALA A 1 85 ? 7.207 7.719 0.397 1.00 85.06 85 ALA A N 1
ATOM 611 C CA . ALA A 1 85 ? 5.908 8.197 0.865 1.00 85.06 85 ALA A CA 1
ATOM 612 C C . ALA A 1 85 ? 5.701 7.964 2.374 1.00 85.06 85 ALA A C 1
ATOM 614 O O . ALA A 1 85 ? 5.199 8.855 3.061 1.00 85.06 85 ALA A O 1
ATOM 615 N N . LEU A 1 86 ? 6.130 6.818 2.918 1.00 83.00 86 LEU A N 1
ATOM 616 C CA . LEU A 1 86 ? 6.063 6.562 4.363 1.00 83.00 86 LEU A CA 1
ATOM 617 C C . LEU A 1 86 ? 6.991 7.476 5.167 1.00 83.00 86 LEU A C 1
ATOM 619 O O . LEU A 1 86 ? 6.605 7.928 6.244 1.00 83.00 86 LEU A O 1
ATOM 623 N N . ILE A 1 87 ? 8.178 7.794 4.648 1.00 84.31 87 ILE A N 1
ATOM 624 C CA . ILE A 1 87 ? 9.088 8.762 5.275 1.00 84.31 87 ILE A CA 1
ATOM 625 C C . ILE A 1 87 ? 8.453 10.158 5.264 1.00 84.31 87 ILE A C 1
ATOM 627 O O . ILE A 1 87 ? 8.427 10.824 6.300 1.00 84.31 87 ILE A O 1
ATOM 631 N N . SER A 1 88 ? 7.870 10.585 4.142 1.00 82.12 88 SER A N 1
ATOM 632 C CA . SER A 1 88 ? 7.148 11.860 4.062 1.00 82.12 88 SER A CA 1
ATOM 633 C C . SER A 1 88 ? 5.953 11.908 5.015 1.00 82.12 88 SER A C 1
ATOM 635 O O . SER A 1 88 ? 5.730 12.926 5.665 1.00 82.12 88 SER A O 1
ATOM 637 N N . LEU A 1 89 ? 5.224 10.801 5.167 1.00 83.12 89 LEU A N 1
ATOM 638 C CA . LEU A 1 89 ? 4.136 10.680 6.134 1.00 83.12 89 LEU A CA 1
ATOM 639 C C . LEU A 1 89 ? 4.650 10.743 7.582 1.00 83.12 89 LEU A C 1
ATOM 641 O O . LEU A 1 89 ? 4.038 11.402 8.419 1.00 83.12 89 LEU A O 1
ATOM 645 N N . SER A 1 90 ? 5.800 10.123 7.868 1.00 75.25 90 SER A N 1
ATOM 646 C CA . SER A 1 90 ? 6.454 10.146 9.186 1.00 75.25 90 SER A CA 1
ATOM 647 C C . SER A 1 90 ? 6.881 11.547 9.624 1.00 75.25 90 SER A C 1
ATOM 649 O O . SER A 1 90 ? 6.924 11.835 10.819 1.00 75.25 90 SER A O 1
ATOM 651 N N . ALA A 1 91 ? 7.151 12.433 8.661 1.00 80.81 91 ALA A N 1
ATOM 652 C CA . ALA A 1 91 ? 7.535 13.814 8.922 1.00 80.81 91 ALA A CA 1
ATOM 653 C C . ALA A 1 91 ? 6.362 14.673 9.433 1.00 80.81 91 ALA A C 1
ATOM 655 O O . ALA A 1 91 ? 6.590 15.733 10.024 1.00 80.81 91 ALA A O 1
ATOM 656 N N . LEU A 1 92 ? 5.105 14.236 9.262 1.00 80.38 92 LEU A N 1
ATOM 657 C CA . LEU A 1 92 ? 3.969 14.906 9.887 1.00 80.38 92 LEU A CA 1
ATOM 658 C C . LEU A 1 92 ? 3.870 14.502 11.368 1.00 80.38 92 LEU A C 1
ATOM 660 O O . LEU A 1 92 ? 3.706 13.332 11.711 1.00 80.38 92 LEU A O 1
ATOM 664 N N . ARG A 1 93 ? 3.883 15.511 12.251 1.00 73.19 93 ARG A N 1
ATOM 665 C CA . ARG A 1 93 ? 3.996 15.413 13.725 1.00 73.19 93 ARG A CA 1
ATOM 666 C C . ARG A 1 93 ? 2.999 14.503 14.464 1.00 73.19 93 ARG A C 1
ATOM 668 O O . ARG A 1 93 ? 3.163 14.322 15.663 1.00 73.19 93 ARG A O 1
ATOM 675 N N . ASN A 1 94 ? 1.991 13.936 13.803 1.00 77.69 94 ASN A N 1
ATOM 676 C CA . ASN A 1 94 ? 0.967 13.096 14.435 1.00 77.69 94 ASN A CA 1
ATOM 677 C C . ASN A 1 94 ? 0.718 11.750 13.721 1.00 77.69 94 ASN A C 1
ATOM 679 O O . ASN A 1 94 ? -0.250 11.058 14.024 1.00 77.69 94 ASN A O 1
ATOM 683 N N . PHE A 1 95 ? 1.567 11.354 12.769 1.00 78.38 95 PHE A N 1
ATOM 684 C CA . PHE A 1 95 ? 1.350 10.132 11.977 1.00 78.38 95 PHE A CA 1
ATOM 685 C C . PHE A 1 95 ? 2.060 8.883 12.518 1.00 78.38 95 PHE A C 1
ATOM 687 O O . PHE A 1 95 ? 2.002 7.825 11.893 1.00 78.38 95 PHE A O 1
ATOM 694 N N . GLY A 1 96 ? 2.657 8.959 13.712 1.00 79.62 96 GLY A N 1
ATOM 695 C CA . GLY A 1 96 ? 3.293 7.819 14.388 1.00 79.62 96 GLY A CA 1
ATOM 696 C C . GLY A 1 96 ? 2.395 6.574 14.506 1.00 79.62 96 GLY A C 1
ATOM 697 O O . GLY A 1 96 ? 2.826 5.494 14.100 1.00 79.62 96 GLY A O 1
ATOM 698 N N . PRO A 1 97 ? 1.130 6.690 14.967 1.00 82.12 97 PRO A N 1
ATOM 699 C CA . PRO A 1 97 ? 0.216 5.548 15.017 1.00 82.12 97 P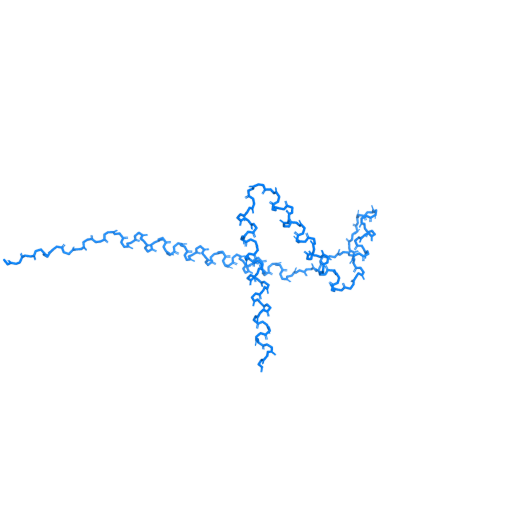RO A CA 1
ATOM 700 C C . PRO A 1 97 ? -0.096 4.974 13.630 1.00 82.12 97 PRO A C 1
ATOM 702 O O . PRO A 1 97 ? -0.143 3.760 13.462 1.00 82.12 97 PRO A O 1
ATOM 705 N N . VAL A 1 98 ? -0.260 5.830 12.616 1.00 81.81 98 VAL A N 1
ATOM 706 C CA . VAL A 1 98 ? -0.557 5.404 11.240 1.00 81.81 98 VAL A CA 1
ATOM 707 C C . VAL A 1 98 ? 0.602 4.605 10.657 1.00 81.81 98 VAL A C 1
ATOM 709 O O . VAL A 1 98 ? 0.367 3.539 10.099 1.00 81.81 98 VAL A O 1
ATOM 712 N N . LEU A 1 99 ? 1.847 5.056 10.835 1.00 82.88 99 LEU A N 1
ATOM 713 C CA . LEU A 1 99 ? 3.020 4.307 10.377 1.00 82.88 99 LEU A CA 1
ATOM 714 C C . LEU A 1 99 ? 3.127 2.933 11.039 1.00 82.88 99 LEU A C 1
ATOM 716 O O . LEU A 1 99 ? 3.463 1.960 10.369 1.00 82.88 99 LEU A O 1
ATOM 720 N N . PHE A 1 100 ? 2.809 2.846 12.331 1.00 80.31 100 PHE A N 1
ATOM 721 C CA . PHE A 1 100 ? 2.807 1.575 13.046 1.00 80.31 100 PHE A CA 1
ATOM 722 C C . PHE A 1 100 ? 1.732 0.621 12.502 1.00 80.31 100 PHE A C 1
ATOM 724 O O . PHE A 1 100 ? 2.036 -0.528 12.185 1.00 80.31 100 PHE A O 1
ATOM 731 N N . TYR A 1 101 ? 0.496 1.099 12.320 1.00 84.31 101 TYR A N 1
ATOM 732 C CA . TYR A 1 101 ? -0.590 0.276 11.777 1.00 84.31 101 TYR A CA 1
ATOM 733 C C . TYR A 1 101 ? -0.354 -0.124 10.318 1.00 84.31 101 TYR A C 1
ATOM 735 O O . TYR A 1 101 ? -0.582 -1.278 9.964 1.00 84.31 101 TYR A O 1
ATOM 743 N N . VAL A 1 102 ? 0.133 0.794 9.480 1.00 84.19 102 VAL A N 1
ATOM 744 C CA . VAL A 1 102 ? 0.441 0.526 8.068 1.00 84.19 102 VAL A CA 1
ATOM 745 C C . VAL A 1 102 ? 1.620 -0.438 7.945 1.00 84.19 102 VAL A C 1
ATOM 747 O O . VAL A 1 102 ? 1.534 -1.405 7.193 1.00 84.19 102 VAL A O 1
ATOM 750 N N . GLY A 1 103 ? 2.691 -0.236 8.719 1.00 81.88 103 GLY A N 1
ATOM 751 C CA . GLY A 1 103 ? 3.836 -1.146 8.749 1.00 81.88 103 GLY A CA 1
ATOM 752 C C . GLY A 1 103 ? 3.439 -2.561 9.174 1.00 81.88 103 GLY A C 1
ATOM 753 O O . GLY A 1 103 ? 3.803 -3.528 8.505 1.00 81.88 103 GLY A O 1
ATOM 754 N N . LEU A 1 104 ? 2.622 -2.686 10.227 1.00 85.31 104 LEU A N 1
ATOM 755 C CA . LEU A 1 104 ? 2.099 -3.974 10.689 1.00 85.31 104 LEU A CA 1
ATOM 756 C C . LEU A 1 104 ? 1.164 -4.623 9.658 1.00 85.31 104 LEU A C 1
ATOM 758 O O . LEU A 1 104 ? 1.267 -5.825 9.419 1.00 85.31 104 LEU A O 1
ATOM 762 N N . ALA A 1 105 ? 0.292 -3.845 9.013 1.00 85.50 105 ALA A N 1
ATOM 763 C CA . ALA A 1 105 ? -0.614 -4.342 7.980 1.00 85.50 105 ALA A CA 1
ATOM 764 C C . ALA A 1 105 ? 0.145 -4.891 6.762 1.00 85.50 105 ALA A C 1
ATOM 766 O O . ALA A 1 105 ? -0.181 -5.971 6.275 1.00 85.50 105 ALA A O 1
ATOM 767 N N . ILE A 1 106 ? 1.187 -4.195 6.300 1.00 84.56 106 ILE A N 1
ATOM 768 C CA . ILE A 1 106 ? 1.994 -4.628 5.148 1.00 84.56 106 ILE A CA 1
ATOM 769 C C . ILE A 1 106 ? 2.845 -5.845 5.500 1.00 84.56 106 ILE A C 1
ATOM 771 O O . ILE A 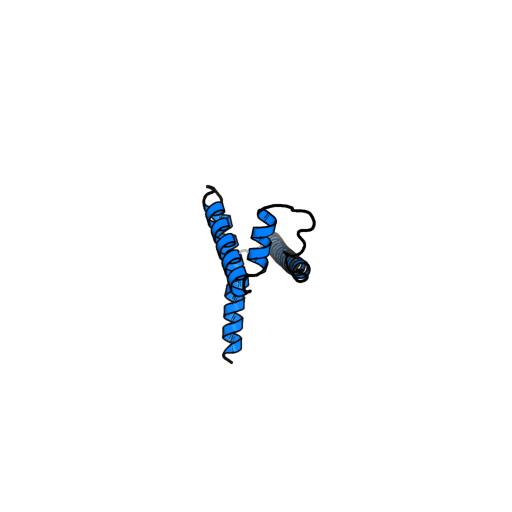1 106 ? 2.917 -6.792 4.717 1.00 84.56 106 ILE A O 1
ATOM 775 N N . PHE A 1 107 ? 3.451 -5.861 6.687 1.00 82.50 107 PHE A N 1
ATOM 776 C CA . PHE A 1 107 ? 4.199 -7.018 7.170 1.00 82.50 107 PHE A CA 1
ATOM 777 C C . PHE A 1 107 ? 3.311 -8.265 7.281 1.00 82.50 107 PHE A C 1
ATOM 779 O O . PHE A 1 107 ? 3.704 -9.342 6.838 1.00 82.50 107 PHE A O 1
ATOM 786 N N . ALA A 1 108 ? 2.092 -8.123 7.806 1.00 82.56 108 ALA A N 1
ATOM 787 C CA . ALA A 1 108 ? 1.140 -9.225 7.883 1.00 82.56 108 ALA A CA 1
ATOM 788 C C . ALA A 1 108 ? 0.650 -9.672 6.495 1.00 82.56 108 ALA A C 1
ATOM 790 O O . ALA A 1 108 ? 0.564 -10.868 6.239 1.00 82.56 108 ALA A O 1
ATOM 791 N N . ALA A 1 109 ? 0.356 -8.734 5.590 1.00 81.31 109 ALA A N 1
ATOM 792 C CA . ALA A 1 109 ? -0.164 -9.050 4.261 1.00 81.31 109 ALA A CA 1
ATOM 793 C C . ALA A 1 109 ? 0.888 -9.681 3.338 1.00 81.31 109 ALA A C 1
ATOM 795 O O . ALA A 1 109 ? 0.582 -10.628 2.623 1.00 81.31 109 ALA A O 1
ATOM 796 N N . VAL A 1 110 ? 2.120 -9.169 3.337 1.00 84.50 110 VAL A N 1
ATOM 797 C CA . VAL A 1 110 ? 3.177 -9.619 2.418 1.00 84.50 110 VAL A CA 1
ATOM 798 C C . VAL A 1 110 ? 4.165 -10.544 3.122 1.00 84.50 110 VAL A C 1
ATOM 800 O O . VAL A 1 110 ? 4.444 -11.635 2.636 1.00 84.50 110 VAL A O 1
ATOM 803 N N . GLY A 1 111 ? 4.681 -10.140 4.284 1.00 81.12 111 GLY A N 1
ATOM 804 C CA . GLY A 1 111 ? 5.713 -10.882 5.013 1.00 81.12 111 GLY A CA 1
ATOM 805 C C . GLY A 1 111 ? 5.241 -12.257 5.485 1.00 81.12 111 GLY A C 1
ATOM 806 O O . GLY A 1 111 ? 5.954 -13.241 5.296 1.00 81.12 111 GLY A O 1
ATOM 807 N N . LEU A 1 112 ? 4.020 -12.352 6.022 1.00 83.38 112 LEU A N 1
ATOM 808 C CA . LEU A 1 112 ? 3.454 -13.637 6.452 1.00 83.38 112 LEU A CA 1
ATOM 809 C C . LEU A 1 112 ? 3.130 -14.555 5.262 1.00 83.38 112 LEU A C 1
ATOM 811 O O . LEU A 1 112 ? 3.351 -15.760 5.346 1.00 83.38 112 LEU A O 1
ATOM 815 N N . VAL A 1 113 ? 2.660 -13.990 4.144 1.00 81.38 113 VAL A N 1
ATOM 816 C CA . VAL A 1 113 ? 2.380 -14.741 2.908 1.00 81.38 113 VAL A CA 1
ATOM 817 C C . VAL A 1 113 ? 3.667 -15.306 2.308 1.00 81.38 113 VAL A C 1
ATOM 819 O O . VAL A 1 113 ? 3.701 -16.481 1.952 1.00 81.38 113 VAL A O 1
ATOM 822 N N . ILE A 1 114 ? 4.745 -14.517 2.253 1.00 83.69 114 ILE A N 1
ATOM 823 C CA . ILE A 1 114 ? 6.053 -14.988 1.775 1.00 83.69 114 ILE A CA 1
ATOM 824 C C . ILE A 1 114 ? 6.621 -16.051 2.722 1.00 83.69 114 ILE A C 1
ATOM 826 O O . ILE A 1 114 ? 7.082 -17.091 2.260 1.00 83.69 114 ILE A O 1
ATOM 830 N N . ALA A 1 115 ? 6.551 -15.835 4.038 1.00 79.94 115 ALA A N 1
ATOM 831 C CA . ALA A 1 115 ? 7.015 -16.817 5.017 1.00 79.94 115 ALA A CA 1
ATOM 832 C C . ALA A 1 115 ? 6.261 -18.154 4.894 1.00 79.94 115 ALA A C 1
ATOM 834 O O . ALA A 1 115 ? 6.884 -19.216 4.894 1.00 79.94 115 ALA A O 1
ATOM 835 N N . GLY A 1 116 ? 4.936 -18.106 4.723 1.00 77.56 116 GLY A N 1
ATOM 836 C CA . GLY A 1 116 ? 4.110 -19.291 4.487 1.00 77.56 116 GLY A CA 1
ATOM 837 C C . GLY A 1 116 ? 4.429 -19.988 3.163 1.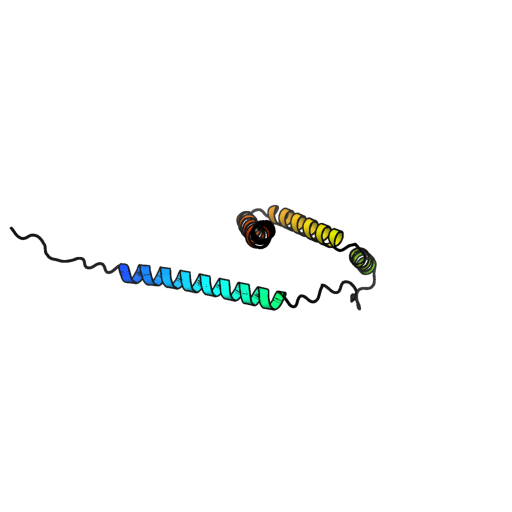00 77.56 116 GLY A C 1
ATOM 838 O O . GLY A 1 116 ? 4.534 -21.212 3.130 1.00 77.56 116 GLY A O 1
ATOM 839 N N . ALA A 1 117 ? 4.649 -19.223 2.090 1.00 81.25 117 ALA A N 1
ATOM 840 C CA . ALA A 1 117 ? 5.027 -19.764 0.787 1.00 81.25 117 ALA A CA 1
ATOM 841 C C . ALA A 1 117 ? 6.390 -20.473 0.826 1.00 81.25 117 ALA A C 1
ATOM 843 O O . ALA A 1 117 ? 6.531 -21.546 0.250 1.00 81.25 117 ALA A O 1
ATOM 844 N N . ILE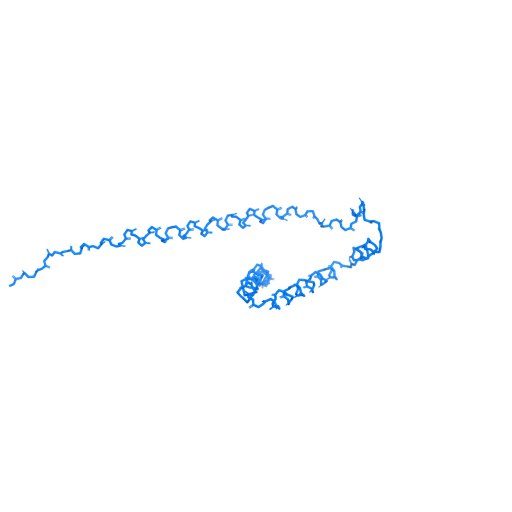 A 1 118 ? 7.376 -19.921 1.542 1.00 81.19 118 ILE A N 1
ATOM 8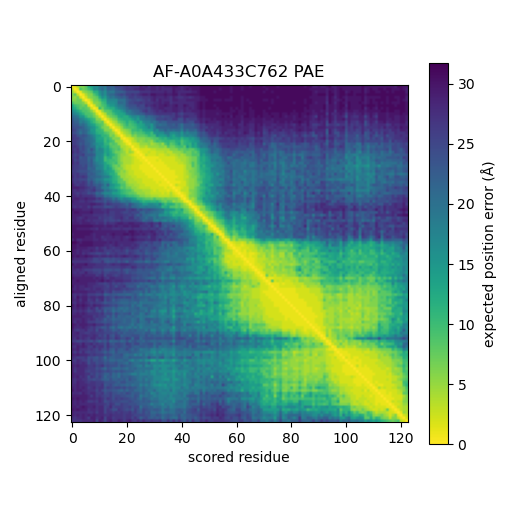45 C CA . ILE A 1 118 ? 8.690 -20.558 1.711 1.00 81.19 118 ILE A CA 1
ATOM 846 C C . ILE A 1 118 ? 8.565 -21.822 2.571 1.00 81.19 118 ILE A C 1
ATOM 848 O O . ILE A 1 118 ? 9.111 -22.854 2.201 1.00 81.19 118 ILE A O 1
ATOM 852 N N . MET A 1 119 ? 7.809 -21.785 3.674 1.00 78.31 119 MET A N 1
ATOM 853 C CA . MET A 1 119 ? 7.585 -22.970 4.515 1.00 78.31 119 MET A CA 1
ATOM 854 C C . MET A 1 119 ? 6.898 -24.106 3.741 1.00 78.31 119 MET A C 1
ATOM 856 O O . MET A 1 119 ? 7.266 -25.265 3.899 1.00 78.31 119 MET A O 1
ATOM 860 N N . GLY A 1 120 ? 5.924 -23.772 2.889 1.00 60.53 120 GLY A N 1
ATOM 861 C CA . GLY A 1 120 ? 5.214 -24.734 2.046 1.00 60.53 120 GLY A CA 1
ATOM 862 C C . GLY A 1 120 ? 5.990 -25.210 0.815 1.00 60.53 120 GLY A C 1
ATOM 863 O O . GLY A 1 120 ? 5.587 -26.194 0.212 1.00 60.53 120 GLY A O 1
ATOM 864 N N . ALA A 1 121 ? 7.078 -24.537 0.434 1.00 64.56 121 ALA A N 1
ATOM 865 C CA . ALA A 1 121 ? 7.922 -24.923 -0.700 1.00 64.56 121 ALA A CA 1
ATOM 866 C C . ALA A 1 121 ? 9.099 -25.840 -0.309 1.00 64.56 121 ALA A C 1
ATOM 868 O O . ALA A 1 121 ? 9.783 -26.355 -1.189 1.00 64.56 121 ALA A O 1
ATOM 869 N N . VAL A 1 122 ? 9.368 -26.004 0.992 1.00 57.34 122 VAL A N 1
ATOM 870 C CA . VAL A 1 122 ? 10.487 -26.810 1.530 1.00 57.34 122 VAL A CA 1
ATOM 871 C C . VAL A 1 122 ? 10.032 -28.220 1.972 1.00 57.34 122 VAL A C 1
ATOM 873 O O . VAL A 1 122 ? 10.846 -29.021 2.427 1.00 57.34 122 VAL A O 1
ATOM 876 N N . ILE A 1 123 ? 8.747 -28.542 1.803 1.00 53.03 123 ILE A N 1
ATOM 877 C CA . ILE A 1 123 ? 8.148 -29.884 1.947 1.00 53.03 123 ILE A CA 1
ATOM 878 C C . ILE A 1 123 ? 7.918 -30.520 0.577 1.00 53.03 123 ILE A C 1
ATOM 880 O O . ILE A 1 123 ? 8.092 -31.755 0.492 1.00 53.03 123 ILE A O 1
#

Radius of gyration: 25.78 Å; Cα contacts (8 Å, |Δi|>4): 19; chains: 1; bounding box: 43×46×87 Å

Mean predicted aligned error: 17.55 Å

Foldseek 3Di:
DDDDPPDDPPVPPVVVVVVVVVVVVVVVVVVVVVVVVVVVCVPPPDPPLVPPVDDDDPVNVVSVVLVPDDPVVVVVVVVVVVVVVLVVQVPPPPCVVVSVVVVVVCCVVPVVVVVVVVVVVVD

Sequence (123 aa):
MSTAINSLHAPHAHIARHSAIRKLTGYFMLLALAFIGLGIALPSHALDLVGFSGIVGPLTSALTQLASLSPGIKALVGFIGFVVALISLSALRNFGPVLFYVGLAIFAAVGLVIAGAIMGAVI

Solvent-accessible surface area (backbone atoms only — not comparable to full-atom values): 7416 Å² total; per-residue (Å²): 137,85,80,89,86,75,76,83,83,68,87,60,63,68,61,55,53,58,52,55,52,52,52,51,52,50,51,53,50,53,50,50,51,50,52,50,54,46,61,66,52,67,74,57,73,68,83,64,59,82,66,61,88,80,59,86,57,73,66,44,56,53,43,41,54,59,58,71,49,58,73,69,55,48,52,50,53,51,50,52,54,49,52,52,49,52,52,59,48,58,68,42,95,81,32,66,66,54,54,52,53,51,52,52,50,49,42,55,64,48,50,48,49,52,52,51,52,54,62,66,70,77,112

pLDDT: mean 72.59, std 12.7, range [46.09, 91.06]

Secondary structure (DSSP, 8-state):
----------TTHHHHHHHHHHHHHHHHHHHHHHHHHHHHHSS-----TT--TT--SHHHHHHHHHHTS-HHHHHHHHHHHHHHHHHHHHTSTT-HHHHHHHHHHHIIIIIHHHHHHHHHH--